Protein AF-A0A2V6V069-F1 (afdb_monomer)

Nearest PDB structures (foldseek):
  3q7o-assembly1_A  TM=7.371E-01  e=1.536E+00  Escherichia coli
  4xga-assembly1_A  TM=5.843E-01  e=1.717E+00  Escherichia coli K-12
  7ttc-assembly1_B  TM=5.345E-01  e=2.267E+00  Escherichia coli
  8qp5-assembly1_B  TM=4.069E-01  e=1.624E+00  Escherichia coli
  1g72-assembly1_C  TM=2.586E-01  e=1.230E+00  Methylophilus methylotrophus W3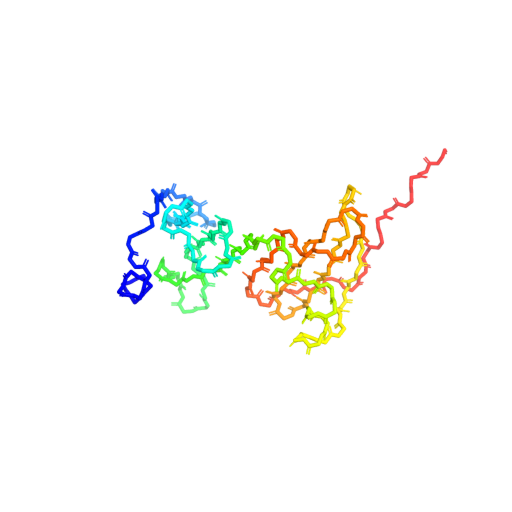A1

pLDDT: mean 89.04, std 13.3, range [38.16, 98.0]

Structure (mmCIF, N/CA/C/O backbone):
data_AF-A0A2V6V069-F1
#
_entry.id   AF-A0A2V6V069-F1
#
loop_
_atom_site.group_PDB
_atom_site.id
_atom_site.type_symbol
_atom_site.label_atom_id
_atom_site.label_alt_id
_atom_site.label_comp_id
_atom_site.label_asym_id
_atom_site.label_entity_id
_atom_site.label_seq_id
_atom_site.pdbx_PDB_ins_code
_atom_site.Cartn_x
_atom_site.Cartn_y
_atom_site.Cartn_z
_atom_site.occupancy
_atom_site.B_iso_or_equiv
_atom_site.auth_seq_id
_atom_site.auth_comp_id
_atom_site.auth_asym_id
_atom_site.auth_atom_id
_atom_site.pdbx_PDB_model_num
ATOM 1 N N . MET A 1 1 ? -9.486 -7.319 11.899 1.00 82.75 1 MET A N 1
ATOM 2 C CA . MET A 1 1 ? -8.163 -7.349 12.585 1.00 82.75 1 MET A CA 1
ATOM 3 C C . MET A 1 1 ? -7.640 -8.746 12.954 1.00 82.75 1 MET A C 1
ATOM 5 O O . MET A 1 1 ? -6.490 -9.034 12.637 1.00 82.75 1 MET A O 1
ATOM 9 N N . ALA A 1 2 ? -8.411 -9.604 13.640 1.00 87.56 2 ALA A N 1
ATOM 10 C CA . ALA A 1 2 ? -7.916 -10.897 14.148 1.00 87.56 2 ALA A CA 1
ATOM 11 C C . ALA A 1 2 ? -7.396 -11.849 13.052 1.00 87.56 2 ALA A C 1
ATOM 13 O O . ALA A 1 2 ? -6.355 -12.471 13.230 1.00 87.56 2 ALA A O 1
ATOM 14 N N . GLU A 1 3 ? -8.066 -11.896 11.899 1.00 88.50 3 GLU A N 1
ATOM 15 C CA . GLU A 1 3 ? -7.662 -12.719 10.751 1.00 88.50 3 GLU A CA 1
ATOM 16 C C . GLU A 1 3 ? -6.261 -12.364 10.225 1.00 88.50 3 GLU A C 1
ATOM 18 O O . GLU A 1 3 ? -5.437 -13.243 9.986 1.00 88.50 3 GLU A O 1
ATOM 23 N N . ILE A 1 4 ? -5.952 -11.067 10.128 1.00 88.19 4 ILE A N 1
ATOM 24 C CA . ILE A 1 4 ? -4.635 -10.577 9.694 1.00 88.19 4 ILE A CA 1
ATOM 25 C C . ILE A 1 4 ? -3.560 -11.044 10.679 1.00 88.19 4 ILE A C 1
ATOM 27 O O . ILE A 1 4 ? -2.517 -11.534 10.258 1.00 88.19 4 ILE A O 1
ATOM 31 N N . ARG A 1 5 ? -3.828 -10.967 11.990 1.00 89.88 5 ARG A N 1
ATOM 32 C CA . ARG A 1 5 ? -2.892 -11.467 13.012 1.00 89.88 5 ARG A CA 1
ATOM 33 C C . ARG A 1 5 ? -2.733 -12.979 12.974 1.00 89.88 5 ARG A C 1
ATOM 35 O O . ARG A 1 5 ? -1.622 -13.460 13.151 1.00 89.88 5 ARG A O 1
ATOM 42 N N . ALA A 1 6 ? -3.811 -13.719 12.738 1.00 90.56 6 ALA A N 1
ATOM 43 C CA . ALA A 1 6 ? -3.750 -15.171 12.613 1.00 90.56 6 ALA A CA 1
ATOM 44 C C . ALA A 1 6 ? -2.889 -15.598 11.414 1.00 90.56 6 ALA A C 1
ATOM 46 O O . ALA A 1 6 ? -2.162 -16.582 11.500 1.00 90.56 6 ALA A O 1
ATOM 47 N N . ARG A 1 7 ? -2.940 -14.838 10.312 1.00 89.75 7 ARG A N 1
ATOM 48 C CA . ARG A 1 7 ? -2.207 -15.150 9.081 1.00 89.75 7 ARG A CA 1
ATOM 49 C C . ARG A 1 7 ? -0.766 -14.640 9.061 1.00 89.75 7 ARG A C 1
ATOM 51 O O . ARG A 1 7 ? 0.106 -15.327 8.540 1.00 89.75 7 ARG A O 1
ATOM 58 N N . PHE A 1 8 ? -0.521 -13.440 9.578 1.00 88.88 8 PHE A N 1
ATOM 59 C CA . PHE A 1 8 ? 0.757 -12.731 9.427 1.00 88.88 8 PHE A CA 1
ATOM 60 C C . PHE A 1 8 ? 1.468 -12.456 10.755 1.00 88.88 8 PHE A C 1
ATOM 62 O O . PHE A 1 8 ? 2.538 -11.855 10.774 1.00 88.88 8 PHE A O 1
ATOM 69 N N . GLY A 1 9 ? 0.888 -12.884 11.876 1.00 92.31 9 GLY A N 1
ATOM 70 C CA . GLY A 1 9 ? 1.412 -12.603 13.204 1.00 92.31 9 GLY A CA 1
ATOM 71 C C . GLY A 1 9 ? 1.185 -11.158 13.655 1.00 92.31 9 GLY A C 1
ATOM 72 O O . GLY A 1 9 ? 0.411 -10.384 13.074 1.00 92.31 9 GLY A O 1
ATOM 73 N N . ALA A 1 10 ? 1.846 -10.800 14.755 1.00 94.00 10 ALA A N 1
ATOM 74 C CA . ALA A 1 10 ? 1.779 -9.456 15.312 1.00 94.00 10 ALA A CA 1
ATOM 75 C C . ALA A 1 10 ? 2.575 -8.455 14.449 1.00 94.00 10 ALA A C 1
ATOM 77 O O . ALA A 1 10 ? 3.682 -8.783 14.010 1.00 94.00 10 ALA A O 1
ATOM 78 N N . PRO A 1 11 ? 2.050 -7.232 14.241 1.00 96.00 11 PRO A N 1
ATOM 79 C CA . PRO A 1 11 ? 2.795 -6.189 13.551 1.00 96.00 11 PRO A CA 1
ATOM 80 C C . PRO A 1 11 ? 4.026 -5.778 14.362 1.00 96.00 11 PRO A C 1
ATOM 82 O O . PRO A 1 11 ? 4.034 -5.878 15.591 1.00 96.00 11 PRO A O 1
ATOM 85 N N . THR A 1 12 ? 5.043 -5.266 13.677 1.00 97.19 12 THR A N 1
ATOM 86 C CA . THR A 1 12 ? 6.229 -4.664 14.296 1.00 97.19 12 THR A CA 1
ATOM 87 C C . THR A 1 12 ? 5.850 -3.426 15.108 1.00 97.19 12 THR A C 1
ATOM 89 O O . THR A 1 12 ? 6.369 -3.213 16.202 1.00 97.19 12 THR A O 1
ATOM 92 N N . LYS A 1 13 ? 4.901 -2.627 14.603 1.00 96.81 13 LYS A N 1
ATOM 93 C CA . LYS A 1 13 ? 4.376 -1.440 15.286 1.00 96.81 13 LYS A CA 1
ATOM 94 C C . LYS A 1 13 ? 2.861 -1.358 15.148 1.00 96.81 13 LYS A C 1
ATOM 96 O O . LYS A 1 13 ? 2.316 -1.642 14.086 1.00 96.81 13 LYS A O 1
ATOM 101 N N . ALA A 1 14 ? 2.190 -0.931 16.214 1.00 96.69 14 ALA A N 1
ATOM 102 C CA . ALA A 1 14 ? 0.779 -0.568 16.199 1.00 96.69 14 ALA A CA 1
ATOM 103 C C . ALA A 1 14 ? 0.615 0.832 16.804 1.00 96.69 14 ALA A C 1
ATOM 105 O O . ALA A 1 14 ? 0.929 1.035 17.976 1.00 96.69 14 ALA A O 1
ATOM 106 N N . THR A 1 15 ? 0.147 1.790 16.007 1.00 96.75 15 THR A N 1
ATOM 107 C CA . THR A 1 15 ? 0.023 3.199 16.403 1.00 96.75 15 THR A CA 1
ATOM 108 C C . THR A 1 15 ? -1.453 3.592 16.438 1.00 96.75 15 THR A C 1
ATOM 110 O O . THR A 1 15 ? -2.119 3.473 15.409 1.00 96.75 15 THR A O 1
ATOM 113 N N . PRO A 1 16 ? -1.999 4.065 17.571 1.00 94.75 16 PRO A N 1
ATOM 114 C CA . PRO A 1 16 ? -3.317 4.689 17.589 1.00 94.75 16 PRO A CA 1
ATOM 115 C C . PRO A 1 16 ? -3.295 5.973 16.757 1.00 94.75 16 PRO A C 1
ATOM 117 O O . PRO A 1 16 ? -2.399 6.799 16.924 1.00 94.75 16 PRO A O 1
ATOM 120 N N . VAL A 1 17 ? -4.273 6.154 15.875 1.00 92.31 17 VAL A N 1
ATOM 121 C CA . VAL A 1 17 ? -4.403 7.361 15.046 1.00 92.31 17 VAL A CA 1
ATOM 122 C C . VAL A 1 17 ? -5.863 7.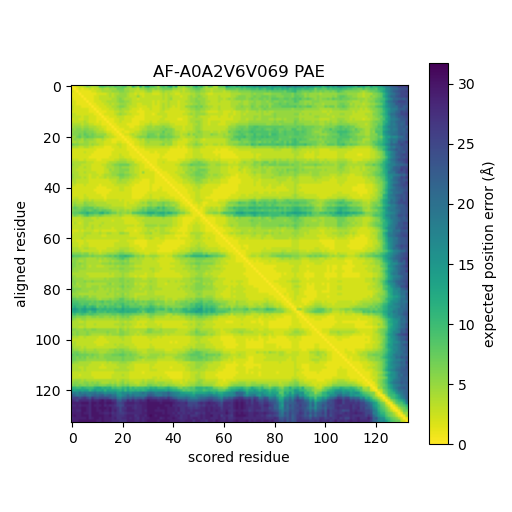796 14.986 1.00 92.31 17 VAL A C 1
ATOM 124 O O . VAL A 1 17 ? -6.760 7.011 15.292 1.00 92.31 17 VAL A O 1
ATOM 127 N N . LYS A 1 18 ? -6.114 9.052 14.605 1.00 90.06 18 LYS A N 1
ATOM 128 C CA . LYS A 1 18 ? -7.469 9.589 14.453 1.00 90.06 18 LYS A CA 1
ATOM 129 C C . LYS A 1 18 ? -7.750 9.896 12.993 1.00 90.06 18 LYS A C 1
ATOM 131 O O . LYS A 1 18 ? -7.021 10.660 12.367 1.00 90.06 18 LYS A O 1
ATOM 136 N N . VAL A 1 19 ? -8.815 9.312 12.465 1.00 83.19 19 VAL A N 1
ATOM 137 C CA . VAL A 1 19 ? -9.210 9.410 11.060 1.00 83.19 19 VAL A CA 1
ATOM 138 C C . VAL A 1 19 ? -10.667 9.830 11.002 1.00 83.19 19 VAL A C 1
ATOM 140 O O . VAL A 1 19 ? -11.513 9.176 11.600 1.00 83.19 19 VAL A O 1
ATOM 143 N N . GLU A 1 20 ? -10.972 10.925 10.301 1.00 82.38 20 GLU A N 1
ATOM 144 C CA . GLU A 1 20 ? -12.351 11.435 10.163 1.00 82.38 20 GLU A CA 1
ATOM 145 C C . GLU A 1 20 ? -13.070 11.632 11.516 1.00 82.38 20 GLU A C 1
ATOM 147 O O . GLU A 1 20 ? -14.287 11.494 11.624 1.00 82.38 20 GLU A O 1
ATOM 152 N N . GLY A 1 21 ? -12.305 11.934 12.571 1.00 87.25 21 GLY A N 1
ATOM 153 C CA . GLY A 1 21 ? -12.813 12.082 13.937 1.00 87.25 21 GLY A CA 1
ATOM 154 C C . GLY A 1 21 ? -12.971 10.774 14.722 1.00 87.25 21 GLY A C 1
ATOM 155 O O . GLY A 1 21 ? -13.257 10.841 15.915 1.00 87.25 21 GLY A O 1
ATOM 156 N N . PHE A 1 22 ? -12.726 9.614 14.112 1.00 87.88 22 PHE A N 1
ATOM 157 C CA . PHE A 1 22 ? -12.784 8.304 14.758 1.00 87.88 22 PHE A CA 1
ATOM 158 C C . PHE A 1 22 ? -11.406 7.820 15.201 1.00 87.88 22 PHE A C 1
ATOM 160 O O . PHE A 1 22 ? -10.416 7.978 14.484 1.00 87.88 22 PHE A O 1
ATOM 167 N N . ASP A 1 23 ? -11.354 7.187 16.371 1.00 90.25 23 ASP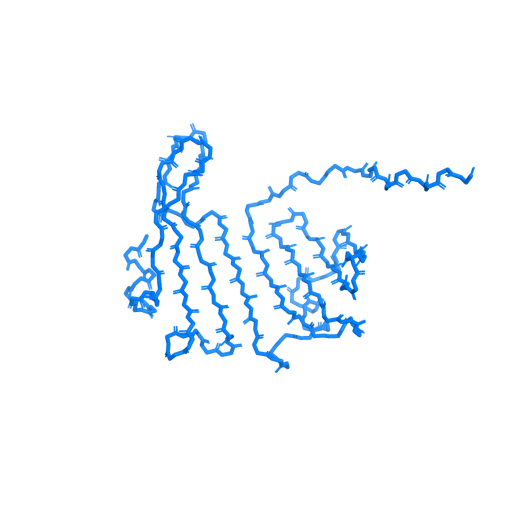 A N 1
ATOM 168 C CA . ASP A 1 23 ? -10.152 6.504 16.833 1.00 90.25 23 ASP A CA 1
ATOM 169 C C . ASP A 1 23 ? -9.956 5.203 16.042 1.00 90.25 23 ASP A C 1
ATOM 171 O O . ASP A 1 23 ? -10.875 4.392 15.861 1.00 90.25 23 ASP A O 1
ATOM 175 N N . THR A 1 24 ? -8.739 5.017 15.545 1.00 91.94 24 THR A N 1
ATOM 176 C CA . THR A 1 24 ? -8.327 3.848 14.775 1.00 91.94 24 THR A CA 1
ATOM 177 C C . THR A 1 24 ? -6.890 3.456 15.104 1.00 91.94 24 THR A C 1
ATOM 179 O O . THR A 1 24 ? -6.264 3.977 16.029 1.00 91.94 24 THR A O 1
ATOM 182 N N . THR A 1 25 ? -6.363 2.466 14.398 1.00 94.31 25 THR A N 1
ATOM 183 C CA . THR A 1 25 ? -4.994 1.992 14.553 1.00 94.31 25 THR A CA 1
ATOM 184 C C . THR A 1 25 ? -4.351 1.833 13.182 1.00 94.31 25 THR 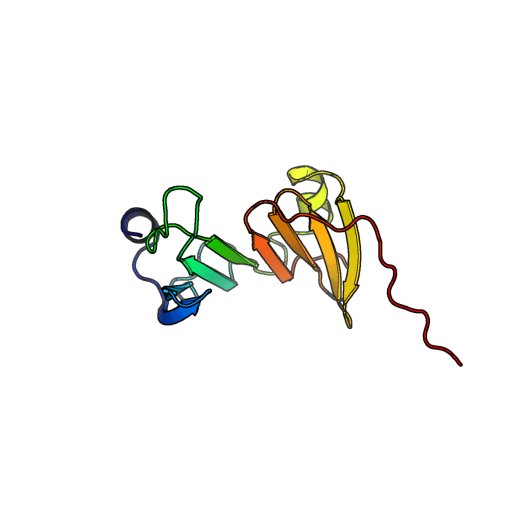A C 1
ATOM 186 O O . THR A 1 25 ? -4.999 1.422 12.225 1.00 94.31 25 THR A O 1
ATOM 189 N N . GLU A 1 26 ? -3.068 2.147 13.100 1.00 96.56 26 GLU A N 1
ATOM 190 C CA . GLU A 1 26 ? -2.188 1.814 11.987 1.00 96.56 26 GLU A CA 1
ATOM 191 C C . GLU A 1 26 ? -1.262 0.677 12.422 1.00 96.56 26 GLU A C 1
ATOM 193 O O . GLU A 1 26 ? -0.683 0.729 13.511 1.00 96.56 26 GLU A O 1
ATOM 198 N N . TRP A 1 27 ? -1.119 -0.354 11.594 1.00 97.56 27 TRP A N 1
ATOM 199 C CA . TRP A 1 27 ? -0.160 -1.436 11.802 1.00 97.56 27 TRP A CA 1
ATOM 200 C C . TRP A 1 27 ? 0.954 -1.377 10.769 1.00 97.56 27 TRP A C 1
ATOM 202 O O . TRP A 1 27 ? 0.697 -1.196 9.584 1.00 97.56 27 TRP A O 1
ATOM 212 N N . VAL A 1 28 ? 2.183 -1.615 11.216 1.00 98.00 28 VAL A N 1
ATOM 213 C CA . VAL A 1 28 ? 3.361 -1.711 10.354 1.00 98.00 28 VAL A CA 1
ATOM 214 C C . VAL A 1 28 ? 4.009 -3.078 10.527 1.00 98.00 28 VAL A C 1
ATOM 216 O O . VAL A 1 28 ? 4.262 -3.510 11.651 1.00 98.00 28 VAL A O 1
ATOM 219 N N . TYR A 1 29 ? 4.295 -3.732 9.407 1.00 97.69 29 TYR A N 1
ATOM 220 C CA . TYR A 1 29 ? 5.074 -4.960 9.301 1.00 97.69 29 TYR A CA 1
ATOM 221 C C . TYR A 1 29 ? 6.370 -4.645 8.560 1.00 97.69 29 TYR A C 1
ATOM 223 O O . TYR A 1 29 ? 6.344 -4.311 7.377 1.00 97.69 29 TYR A O 1
ATOM 231 N N . GLU A 1 30 ? 7.498 -4.743 9.250 1.00 96.81 30 GLU A N 1
ATOM 232 C CA . GLU A 1 30 ? 8.820 -4.434 8.704 1.00 96.81 30 GLU A CA 1
ATOM 233 C C . GLU A 1 30 ? 9.911 -5.280 9.376 1.00 96.81 30 GLU A C 1
ATOM 235 O O . GLU A 1 30 ? 9.667 -5.974 10.371 1.00 96.81 30 GLU A O 1
ATOM 240 N N . GLY A 1 31 ? 11.124 -5.242 8.823 1.00 93.81 31 GLY A N 1
ATOM 241 C CA . GLY A 1 31 ? 12.255 -6.011 9.341 1.00 93.81 31 GLY A CA 1
ATOM 242 C C . GLY A 1 31 ? 11.988 -7.518 9.302 1.00 93.81 31 GLY A C 1
ATOM 243 O O . GLY A 1 31 ? 11.576 -8.055 8.276 1.00 93.81 31 GLY A O 1
ATOM 244 N N . ALA A 1 32 ? 12.207 -8.208 10.424 1.00 92.00 32 ALA A N 1
ATOM 245 C CA . ALA A 1 32 ? 11.998 -9.656 10.527 1.00 92.00 32 ALA A CA 1
ATOM 246 C C . ALA A 1 32 ? 10.525 -10.083 10.373 1.00 92.00 32 ALA A C 1
ATOM 248 O O . ALA A 1 32 ? 10.255 -11.242 10.070 1.00 92.00 32 ALA A O 1
ATOM 249 N N . GLN A 1 33 ? 9.583 -9.157 10.567 1.00 92.38 33 GLN A N 1
ATOM 250 C CA . GLN A 1 33 ? 8.141 -9.391 10.431 1.00 92.38 33 GLN A CA 1
ATOM 251 C C . GLN A 1 33 ? 7.584 -8.843 9.109 1.00 92.38 33 GLN A C 1
ATOM 253 O O . GLN A 1 33 ? 6.373 -8.875 8.898 1.00 92.38 33 GLN A O 1
ATOM 258 N N . ALA A 1 34 ? 8.442 -8.333 8.216 1.00 92.50 34 ALA A N 1
ATOM 259 C CA . ALA A 1 34 ? 8.023 -7.933 6.880 1.00 92.50 34 ALA A CA 1
ATOM 260 C C . ALA A 1 34 ? 7.476 -9.141 6.105 1.00 92.50 34 ALA A C 1
ATOM 262 O O . ALA A 1 34 ? 8.023 -10.246 6.169 1.00 92.50 34 ALA A O 1
ATOM 263 N N . LEU A 1 35 ? 6.417 -8.920 5.323 1.00 92.62 35 LEU A N 1
ATOM 264 C CA . LEU A 1 35 ? 5.910 -9.942 4.408 1.00 92.62 35 LEU A CA 1
ATOM 265 C C . LEU A 1 35 ? 6.976 -10.302 3.365 1.00 92.62 35 LEU A C 1
ATOM 267 O O . LEU A 1 35 ? 7.791 -9.466 2.967 1.00 92.62 35 LEU A O 1
ATOM 271 N N . VAL A 1 36 ? 6.961 -11.550 2.890 1.00 92.06 36 VAL A N 1
ATOM 272 C CA . VAL A 1 36 ? 7.902 -12.016 1.860 1.00 92.06 36 VAL A CA 1
ATOM 273 C C . VAL A 1 36 ? 7.817 -11.109 0.628 1.00 92.06 36 VAL A C 1
ATOM 275 O O . VAL A 1 36 ? 6.734 -10.819 0.129 1.00 92.06 36 VAL A O 1
ATOM 278 N N . GLY A 1 37 ? 8.975 -10.643 0.155 1.00 94.00 37 GLY A N 1
ATOM 279 C CA . GLY A 1 37 ? 9.072 -9.697 -0.962 1.00 94.00 37 GLY A CA 1
ATOM 280 C C . GLY A 1 37 ? 8.848 -8.228 -0.584 1.00 94.00 37 GLY A C 1
ATOM 281 O O . GLY A 1 37 ? 9.073 -7.360 -1.419 1.00 94.00 37 GLY A O 1
ATOM 282 N N . MET A 1 38 ? 8.493 -7.915 0.662 1.00 97.19 38 MET A N 1
ATOM 283 C CA . MET A 1 38 ? 8.295 -6.539 1.124 1.00 97.19 38 MET A CA 1
ATOM 284 C C . MET A 1 38 ? 9.466 -6.064 1.982 1.00 97.19 38 MET A C 1
ATOM 286 O O . MET A 1 38 ? 10.103 -6.839 2.697 1.00 97.19 38 MET A O 1
ATOM 290 N N . VAL A 1 39 ? 9.760 -4.773 1.886 1.00 96.94 39 VAL A N 1
ATOM 291 C CA . VAL A 1 39 ? 10.545 -4.031 2.877 1.00 96.94 39 VAL A CA 1
ATOM 292 C C . VAL A 1 39 ? 9.631 -3.656 4.039 1.00 96.94 39 VAL A C 1
ATOM 294 O O . VAL A 1 39 ? 9.977 -3.889 5.197 1.00 96.94 39 VAL A O 1
ATOM 297 N N . ARG A 1 40 ? 8.445 -3.132 3.715 1.00 97.81 40 ARG A N 1
ATOM 298 C CA . ARG A 1 40 ? 7.455 -2.679 4.684 1.00 97.81 40 ARG A CA 1
ATOM 299 C C . ARG A 1 40 ? 6.040 -2.862 4.149 1.00 97.81 40 ARG A C 1
ATOM 301 O O . ARG A 1 40 ? 5.783 -2.728 2.955 1.00 97.81 40 ARG A O 1
ATOM 308 N N . VAL A 1 41 ? 5.119 -3.170 5.053 1.00 97.81 41 VAL A N 1
ATOM 309 C CA . VAL A 1 41 ? 3.680 -3.117 4.802 1.00 97.81 41 VAL A CA 1
ATOM 310 C C . VAL A 1 41 ? 3.026 -2.293 5.889 1.00 97.81 41 VAL A C 1
ATOM 312 O O . VAL A 1 41 ? 3.204 -2.574 7.072 1.00 97.81 41 VAL A O 1
ATOM 315 N N . THR A 1 42 ? 2.253 -1.296 5.481 1.00 97.81 42 THR A N 1
ATOM 316 C CA . THR A 1 42 ? 1.484 -0.445 6.389 1.00 97.81 42 THR A CA 1
ATOM 317 C C . THR A 1 42 ? 0.001 -0.698 6.153 1.00 97.81 42 THR A C 1
ATOM 319 O O . THR A 1 42 ? -0.458 -0.620 5.018 1.00 97.81 42 THR A O 1
ATOM 322 N N . LEU A 1 43 ? -0.742 -1.031 7.207 1.00 96.50 43 LEU A N 1
ATOM 323 C CA . LEU A 1 43 ? -2.187 -1.241 7.186 1.00 96.50 43 LEU A CA 1
ATOM 324 C C . LEU A 1 43 ? -2.851 -0.155 8.023 1.00 96.50 43 LEU A C 1
ATOM 326 O O . LEU A 1 43 ? -2.615 -0.064 9.227 1.00 96.50 43 LEU A O 1
ATOM 330 N N . GLU A 1 44 ? -3.727 0.622 7.411 1.00 95.06 44 GLU A N 1
ATOM 331 C CA . GLU A 1 44 ? -4.564 1.577 8.117 1.00 95.06 44 GLU A CA 1
ATOM 332 C C . GLU A 1 44 ? -5.968 1.010 8.254 1.00 95.06 44 GLU A C 1
ATOM 334 O O . GLU A 1 44 ? -6.592 0.588 7.275 1.00 95.06 44 GLU A O 1
ATOM 339 N N . PHE A 1 45 ? -6.481 1.012 9.477 1.00 93.94 45 PHE A N 1
ATOM 340 C CA . PHE A 1 45 ? -7.820 0.528 9.763 1.00 93.94 45 PHE A CA 1
ATOM 341 C C . PHE A 1 45 ? -8.827 1.674 9.873 1.00 93.94 45 PHE A C 1
ATOM 343 O O . PHE A 1 45 ? -8.458 2.843 10.003 1.00 93.94 45 PHE A O 1
ATOM 350 N N . GLY A 1 46 ? -10.111 1.332 9.874 1.00 91.88 46 GLY A N 1
ATOM 351 C CA . GLY A 1 46 ? -11.196 2.281 10.091 1.00 91.88 46 GLY A CA 1
ATOM 352 C C . GLY A 1 46 ? -11.818 2.745 8.786 1.00 91.88 46 GLY A C 1
ATOM 353 O O . GLY A 1 46 ? -11.331 3.680 8.156 1.00 91.88 46 GLY A O 1
ATOM 354 N N . LEU A 1 47 ? -12.925 2.109 8.405 1.00 88.88 47 LEU A N 1
ATOM 355 C CA . LEU A 1 47 ? -13.696 2.465 7.219 1.00 88.88 47 LEU A CA 1
ATOM 356 C C . LEU A 1 47 ? -15.081 2.972 7.624 1.00 88.88 47 LEU A C 1
ATOM 358 O O . LEU A 1 47 ? -15.820 2.293 8.341 1.00 88.88 47 LEU A O 1
ATOM 362 N N . LYS A 1 48 ? -15.445 4.160 7.139 1.00 86.50 48 LYS A N 1
ATOM 363 C CA . LYS A 1 48 ? -16.792 4.712 7.276 1.00 86.50 48 LYS A CA 1
ATOM 364 C C . LYS A 1 48 ? -17.631 4.308 6.065 1.00 86.50 48 LYS A C 1
ATOM 366 O O . LYS A 1 48 ? -17.365 4.740 4.949 1.00 86.50 48 LYS A O 1
ATOM 371 N N . ALA A 1 49 ? -18.647 3.487 6.293 1.00 82.31 49 ALA A N 1
ATOM 372 C CA . ALA A 1 49 ? -19.626 3.089 5.288 1.00 82.31 49 ALA A CA 1
ATOM 373 C C . ALA A 1 49 ? -20.998 3.717 5.605 1.00 82.31 49 ALA A C 1
ATOM 375 O O . ALA A 1 49 ? -21.203 4.204 6.721 1.00 82.31 49 ALA A O 1
ATOM 376 N N . PRO A 1 50 ? -21.975 3.680 4.677 1.00 84.44 50 PRO A N 1
ATOM 377 C CA . PRO A 1 50 ? -23.344 4.119 4.964 1.00 84.44 50 PRO A CA 1
ATOM 378 C C . PRO A 1 50 ? -23.978 3.426 6.183 1.00 84.44 50 PRO A C 1
ATOM 380 O O . PRO A 1 50 ? -24.798 4.023 6.871 1.00 84.44 50 PRO A O 1
ATOM 383 N N . SER A 1 51 ? -23.566 2.190 6.488 1.00 86.75 51 SER A N 1
ATOM 384 C CA . SER A 1 51 ? -23.997 1.422 7.665 1.00 86.75 51 SER A CA 1
ATOM 385 C C . SER A 1 51 ? -23.345 1.859 8.984 1.00 86.75 51 SER A C 1
ATOM 387 O O . SER A 1 51 ? -23.677 1.313 10.033 1.00 86.75 51 SER A O 1
ATOM 389 N N . GLY A 1 52 ? -22.389 2.791 8.946 1.00 88.62 52 GLY A N 1
ATOM 390 C CA . GLY A 1 52 ? -21.626 3.255 10.101 1.00 88.62 52 GLY A CA 1
ATOM 391 C C . GLY A 1 52 ? -20.116 3.053 9.962 1.00 88.62 52 GLY A C 1
ATOM 392 O O . GLY A 1 52 ? -19.602 2.600 8.937 1.00 88.62 52 GLY A O 1
ATOM 393 N N . TYR A 1 53 ? -19.392 3.424 11.017 1.00 90.06 53 TYR A N 1
ATOM 394 C CA . TYR A 1 53 ? -17.941 3.283 11.097 1.00 90.06 53 TYR A CA 1
ATOM 395 C C . TYR A 1 53 ? -17.541 1.895 11.609 1.00 90.06 53 TYR A C 1
ATOM 397 O O . TYR A 1 53 ? -18.046 1.439 12.634 1.00 90.06 53 TYR A O 1
ATOM 405 N N . ASN A 1 54 ? -16.596 1.249 10.923 1.00 90.81 54 ASN A N 1
ATOM 406 C CA . ASN A 1 54 ? -16.008 -0.015 11.347 1.00 90.81 54 ASN A CA 1
ATOM 407 C C . ASN A 1 54 ? -14.491 0.125 11.511 1.00 90.81 54 ASN A C 1
ATOM 409 O O . ASN A 1 54 ? -13.749 0.203 10.529 1.00 90.81 54 ASN A O 1
ATOM 413 N N . LYS A 1 55 ? -14.036 0.105 12.768 1.00 90.88 55 LYS A N 1
ATOM 414 C CA . LYS A 1 55 ? -12.620 0.224 13.135 1.00 90.88 55 LYS A CA 1
ATOM 415 C C . LYS A 1 55 ? -11.768 -0.983 12.748 1.00 90.88 55 LYS A C 1
ATOM 417 O O . LYS A 1 55 ? -10.557 -0.855 12.726 1.00 90.88 55 LYS A O 1
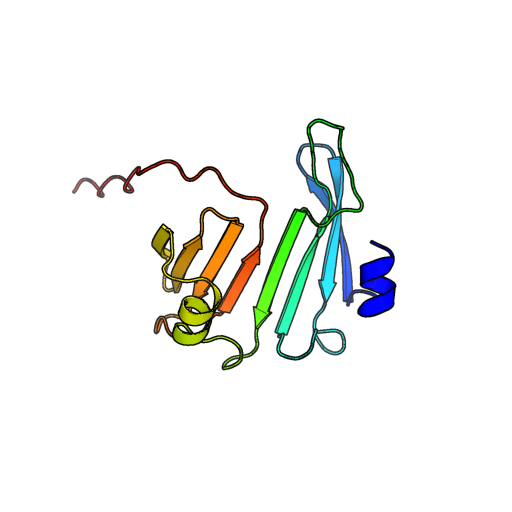ATOM 422 N N . ASP A 1 56 ? -12.360 -2.150 12.491 1.00 89.94 56 ASP A N 1
ATOM 423 C CA . ASP A 1 56 ? -11.620 -3.412 12.341 1.00 89.94 56 ASP A CA 1
ATOM 424 C C . ASP A 1 56 ? -11.334 -3.803 10.883 1.00 89.94 56 ASP A C 1
ATOM 426 O O . ASP A 1 56 ? -10.670 -4.822 10.632 1.00 89.94 56 ASP A O 1
ATOM 430 N N . VAL A 1 57 ? -11.821 -2.987 9.945 1.00 90.44 57 VAL A N 1
ATOM 431 C CA . VAL A 1 57 ? -11.660 -3.123 8.494 1.00 90.44 57 VAL A CA 1
ATOM 432 C C . VAL A 1 57 ? -10.474 -2.288 8.028 1.00 90.44 57 VAL A C 1
ATOM 434 O O . VAL A 1 57 ? -10.308 -1.149 8.462 1.00 90.44 57 VAL A O 1
ATOM 437 N N . VAL A 1 58 ? -9.653 -2.854 7.142 1.00 91.81 58 VAL A N 1
ATOM 438 C CA . VAL A 1 58 ? -8.556 -2.130 6.489 1.00 91.81 58 VAL A CA 1
ATOM 439 C C . VAL A 1 58 ? -9.159 -1.137 5.503 1.00 91.81 58 VAL A C 1
ATOM 441 O O . VAL A 1 58 ? -9.872 -1.535 4.584 1.00 91.81 58 VAL A O 1
ATOM 444 N N . ARG A 1 59 ? -8.882 0.151 5.707 1.00 91.50 59 ARG A N 1
ATOM 445 C CA . ARG A 1 59 ? -9.301 1.221 4.796 1.00 91.50 59 ARG A CA 1
ATOM 446 C C . ARG A 1 59 ? -8.289 1.391 3.669 1.00 91.50 59 ARG A C 1
ATOM 448 O O . ARG A 1 59 ? -8.672 1.500 2.515 1.00 91.50 59 ARG A O 1
ATOM 455 N N . THR A 1 60 ? -7.009 1.360 4.024 1.00 94.25 60 THR A N 1
ATOM 456 C CA . THR A 1 60 ? -5.884 1.602 3.130 1.00 94.25 60 THR A CA 1
ATOM 457 C C . THR A 1 60 ? -4.770 0.654 3.519 1.00 94.25 60 THR A C 1
ATOM 459 O O . THR A 1 60 ? -4.544 0.414 4.707 1.00 94.25 60 THR A O 1
ATOM 462 N N . PHE A 1 61 ? -4.042 0.134 2.541 1.00 95.62 61 PHE A N 1
ATOM 463 C CA . PHE A 1 61 ? -2.765 -0.504 2.820 1.00 95.62 61 PHE A CA 1
ATOM 464 C C . PHE A 1 61 ? -1.716 -0.127 1.788 1.00 95.62 61 PHE A C 1
ATOM 466 O O . PHE A 1 61 ? -2.012 0.011 0.605 1.00 95.62 61 PHE A O 1
ATOM 473 N N . THR A 1 62 ? -0.483 0.016 2.251 1.00 98.00 62 THR A N 1
ATOM 474 C CA . THR A 1 62 ? 0.665 0.370 1.424 1.00 98.00 62 THR A CA 1
ATOM 475 C C . THR A 1 62 ? 1.681 -0.754 1.470 1.00 98.00 62 THR A C 1
ATOM 477 O O . THR A 1 62 ? 2.086 -1.189 2.550 1.00 98.00 62 THR A O 1
ATOM 480 N N . LEU A 1 63 ? 2.080 -1.220 0.290 1.00 97.75 63 LEU A N 1
ATOM 481 C CA . LEU A 1 63 ? 3.164 -2.171 0.098 1.00 97.75 63 LEU A CA 1
ATOM 482 C C . LEU A 1 63 ? 4.401 -1.414 -0.372 1.00 97.75 63 LEU A C 1
ATOM 484 O O . LEU A 1 63 ? 4.360 -0.752 -1.406 1.00 97.75 63 LEU A O 1
ATOM 488 N N . GLU A 1 64 ? 5.503 -1.563 0.349 1.00 98.00 64 GLU A N 1
ATOM 489 C CA . GLU A 1 64 ? 6.826 -1.100 -0.066 1.00 98.00 64 GLU A CA 1
ATOM 490 C C . GLU A 1 64 ? 7.647 -2.341 -0.439 1.00 98.00 64 GLU A C 1
ATOM 492 O O . GLU A 1 64 ? 8.220 -2.996 0.441 1.00 98.00 64 GLU A O 1
ATOM 497 N N . PRO A 1 65 ? 7.641 -2.757 -1.717 1.00 97.38 65 PRO A N 1
ATOM 498 C CA . PRO A 1 65 ? 8.302 -3.979 -2.148 1.00 97.38 65 PRO A CA 1
ATOM 499 C C . PRO A 1 65 ? 9.828 -3.842 -2.152 1.00 97.38 65 PRO A C 1
ATOM 501 O O . PRO A 1 65 ? 10.394 -2.765 -2.336 1.00 97.38 65 PRO A O 1
ATOM 504 N N . LYS A 1 66 ? 10.530 -4.970 -2.014 1.00 95.62 66 LYS A N 1
ATOM 505 C CA . LYS A 1 66 ? 11.963 -5.031 -2.336 1.00 95.62 66 LYS A CA 1
ATOM 506 C C . LYS A 1 66 ? 12.154 -4.788 -3.836 1.00 95.62 66 LYS A C 1
ATOM 508 O O . LYS A 1 66 ? 11.312 -5.180 -4.649 1.00 95.62 66 LYS A O 1
ATOM 513 N N . ARG A 1 67 ? 13.290 -4.190 -4.220 1.00 91.62 67 ARG A N 1
ATOM 514 C CA . ARG A 1 67 ? 13.616 -3.961 -5.639 1.00 91.62 67 ARG A CA 1
ATOM 515 C C . ARG A 1 67 ? 13.529 -5.274 -6.424 1.00 91.62 67 ARG A C 1
ATOM 517 O O . ARG A 1 67 ? 14.038 -6.298 -5.975 1.00 91.62 67 ARG A O 1
ATOM 524 N N . GLY A 1 68 ? 12.891 -5.223 -7.592 1.00 86.50 68 GLY A N 1
ATOM 525 C CA . GLY A 1 68 ? 12.727 -6.370 -8.491 1.00 86.50 68 GLY A CA 1
ATOM 526 C C . GLY A 1 68 ? 11.490 -7.241 -8.241 1.00 86.50 68 GLY A C 1
ATOM 527 O O . GLY A 1 68 ? 11.215 -8.105 -9.065 1.00 86.50 68 GLY A O 1
ATOM 528 N N . ILE A 1 69 ? 10.723 -7.016 -7.166 1.00 93.88 69 ILE A N 1
ATOM 529 C CA . ILE A 1 69 ? 9.471 -7.757 -6.915 1.00 93.88 69 ILE A CA 1
ATOM 530 C C . ILE A 1 69 ? 8.343 -7.265 -7.823 1.00 93.88 69 ILE A C 1
ATOM 532 O O . ILE A 1 69 ? 7.653 -8.071 -8.440 1.00 93.88 69 ILE A O 1
ATOM 536 N N . TYR A 1 70 ? 8.196 -5.946 -7.946 1.00 94.88 70 TYR A N 1
ATOM 537 C CA . TYR A 1 70 ? 7.281 -5.323 -8.895 1.00 94.88 70 TYR A CA 1
ATOM 538 C C . TYR A 1 70 ? 8.052 -4.355 -9.783 1.00 94.88 70 TYR A C 1
ATOM 540 O O . TYR A 1 70 ? 8.693 -3.417 -9.303 1.00 94.88 70 TYR A O 1
ATOM 548 N N . ASN A 1 71 ? 7.976 -4.594 -11.087 1.00 95.56 71 ASN A N 1
ATOM 549 C CA . ASN A 1 71 ? 8.417 -3.655 -12.106 1.00 95.56 71 ASN A CA 1
ATOM 550 C C . ASN A 1 71 ? 7.203 -3.098 -12.861 1.00 95.56 71 ASN A C 1
ATOM 552 O O . ASN A 1 71 ? 6.085 -3.609 -12.736 1.00 95.56 71 ASN A O 1
ATOM 556 N N . ARG A 1 72 ? 7.423 -2.055 -13.658 1.00 96.44 72 ARG A N 1
ATOM 557 C CA . ARG A 1 72 ? 6.379 -1.382 -14.437 1.00 96.44 72 ARG A CA 1
ATOM 558 C C . ARG A 1 72 ? 5.581 -2.349 -15.304 1.00 96.44 72 ARG A C 1
ATOM 560 O O . ARG A 1 72 ? 4.355 -2.279 -15.325 1.00 96.44 72 ARG A O 1
ATOM 567 N N . LYS A 1 73 ? 6.264 -3.279 -15.976 1.00 96.00 73 LYS A N 1
ATOM 568 C CA . LYS A 1 73 ? 5.617 -4.292 -16.813 1.00 96.00 73 LYS A CA 1
ATOM 569 C C . LYS A 1 73 ? 4.664 -5.173 -16.005 1.00 96.00 73 LYS A C 1
ATOM 571 O O . LYS A 1 73 ? 3.530 -5.341 -16.422 1.00 96.00 73 LYS A O 1
ATOM 576 N N . LEU A 1 74 ? 5.084 -5.686 -14.850 1.00 96.19 74 LEU A N 1
ATOM 577 C CA . LEU A 1 74 ? 4.241 -6.520 -13.987 1.00 96.19 74 LEU A CA 1
ATOM 578 C C . LEU A 1 74 ? 3.028 -5.757 -13.455 1.00 96.19 74 LEU A C 1
ATOM 580 O O . LEU A 1 74 ? 1.945 -6.326 -13.356 1.00 96.19 74 LEU A O 1
ATOM 584 N N . VAL A 1 75 ? 3.192 -4.470 -13.137 1.00 96.25 75 VAL A N 1
ATOM 585 C CA . VAL A 1 75 ? 2.068 -3.620 -12.727 1.00 96.25 75 VAL A CA 1
ATOM 586 C C . VAL A 1 75 ? 1.057 -3.483 -13.871 1.00 96.25 75 VAL A C 1
ATOM 588 O O . VAL A 1 75 ? -0.132 -3.683 -13.647 1.00 96.25 75 VAL A O 1
ATOM 591 N N . LEU A 1 76 ? 1.519 -3.205 -15.093 1.00 97.19 76 LEU A N 1
ATOM 592 C CA . LEU A 1 76 ? 0.652 -3.088 -16.271 1.00 97.19 76 LEU A CA 1
ATOM 593 C C . LEU A 1 76 ? 0.006 -4.421 -16.667 1.00 97.19 76 LEU A C 1
ATOM 595 O O . LEU A 1 76 ? -1.170 -4.452 -17.007 1.00 97.19 76 LEU A O 1
ATOM 599 N N . ASP A 1 77 ? 0.749 -5.524 -16.608 1.00 96.75 77 ASP A N 1
ATOM 600 C CA . ASP A 1 77 ? 0.226 -6.855 -16.921 1.00 96.75 77 ASP A CA 1
ATOM 601 C C . ASP A 1 77 ? -0.821 -7.296 -15.876 1.00 96.75 77 ASP A C 1
ATOM 603 O O . ASP A 1 77 ? -1.785 -7.977 -16.216 1.00 96.75 77 ASP A O 1
ATOM 607 N N . GLY A 1 78 ? -0.647 -6.906 -14.606 1.00 94.50 78 GLY A N 1
ATOM 608 C CA . GLY A 1 78 ? -1.544 -7.278 -13.509 1.00 94.50 78 GLY A CA 1
ATOM 609 C C . GLY A 1 78 ? -2.802 -6.413 -13.387 1.00 94.50 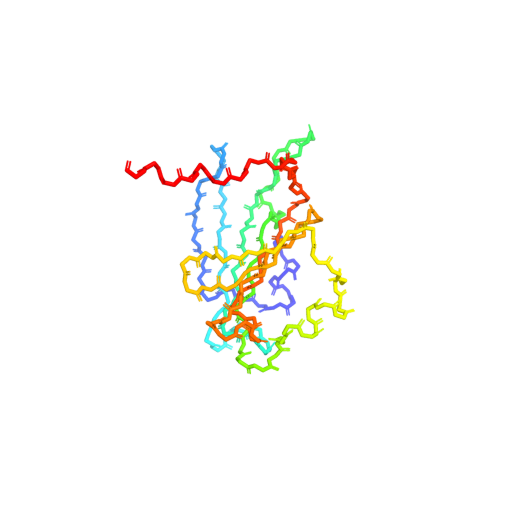78 GLY A C 1
ATOM 610 O O . GLY A 1 78 ? -3.874 -6.941 -13.102 1.00 94.50 78 GLY A O 1
ATOM 611 N N . TRP A 1 79 ? -2.685 -5.098 -13.596 1.00 95.25 79 TRP A N 1
ATOM 612 C CA . TRP A 1 79 ? -3.781 -4.135 -13.396 1.00 95.25 79 TRP A CA 1
ATOM 613 C C . TRP A 1 79 ? -4.266 -3.453 -14.680 1.00 95.25 79 TRP A C 1
ATOM 615 O O . TRP A 1 79 ? -5.262 -2.732 -14.645 1.00 95.25 79 TRP A O 1
ATOM 625 N N . GLY A 1 80 ? -3.612 -3.697 -15.815 1.00 96.44 80 GLY A N 1
ATOM 626 C CA . GLY A 1 80 ? -3.906 -3.025 -17.076 1.00 96.44 80 GLY A CA 1
ATOM 627 C C . GLY A 1 80 ? -3.300 -1.618 -17.163 1.00 96.44 80 GLY A C 1
ATOM 628 O O . GLY A 1 80 ? -2.468 -1.233 -16.338 1.00 96.44 80 GLY A O 1
ATOM 629 N N . PRO A 1 81 ? -3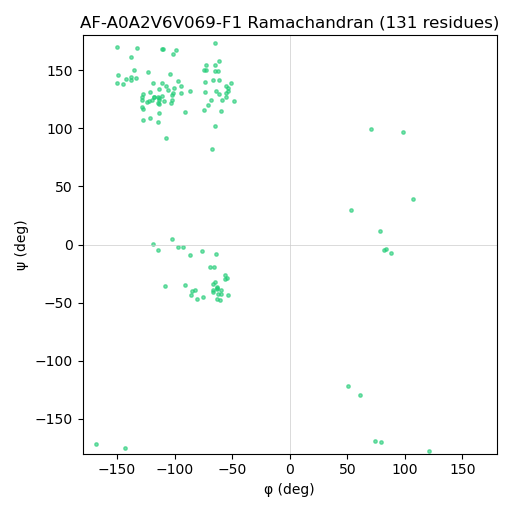.683 -0.830 -18.184 1.00 96.38 81 PRO A N 1
ATOM 630 C CA . PRO A 1 81 ? -3.254 0.559 -18.291 1.00 96.38 81 PRO A CA 1
ATOM 631 C C . PRO A 1 81 ? -3.854 1.408 -17.153 1.00 96.38 81 PRO A C 1
ATOM 633 O O . PRO A 1 81 ? -5.019 1.214 -16.800 1.00 96.38 81 PRO A O 1
ATOM 636 N N . PRO A 1 82 ? -3.100 2.370 -16.593 1.00 96.06 82 PRO A N 1
ATOM 637 C CA . PRO A 1 82 ? -3.614 3.243 -15.545 1.00 96.06 82 PRO A CA 1
ATOM 638 C C . PRO A 1 82 ? -4.605 4.271 -16.097 1.00 96.06 82 PRO A C 1
ATOM 640 O O . PRO A 1 82 ? -4.452 4.754 -17.219 1.00 96.06 82 PRO A O 1
ATOM 643 N N . ASP A 1 83 ? -5.563 4.690 -15.268 1.00 94.75 83 ASP A N 1
ATOM 644 C CA . ASP A 1 83 ? -6.469 5.799 -15.594 1.00 94.75 83 ASP A CA 1
ATOM 645 C C . ASP A 1 83 ? -5.716 7.133 -15.715 1.00 94.75 83 ASP A C 1
ATOM 647 O O . ASP A 1 83 ? -6.097 8.019 -16.482 1.00 94.75 83 ASP A O 1
ATOM 651 N N . ARG A 1 84 ? -4.644 7.303 -14.933 1.00 93.88 84 ARG A N 1
ATOM 652 C CA . ARG A 1 84 ? -3.758 8.467 -14.996 1.00 93.88 84 ARG A CA 1
ATOM 653 C C . ARG A 1 84 ? -2.320 8.059 -14.711 1.00 93.88 84 ARG A C 1
ATOM 655 O O . ARG A 1 84 ? -2.054 7.314 -13.774 1.00 93.88 84 ARG A O 1
ATOM 662 N N . ALA A 1 85 ? -1.390 8.615 -15.475 1.00 94.56 85 ALA A N 1
ATOM 663 C CA . ALA A 1 85 ? 0.037 8.541 -15.200 1.00 94.56 85 ALA A CA 1
ATOM 664 C C . ALA A 1 85 ? 0.618 9.954 -15.110 1.00 94.56 85 ALA A C 1
ATOM 666 O O . ALA A 1 85 ? 0.131 10.875 -15.768 1.00 94.56 85 ALA A O 1
ATOM 667 N N . GLY A 1 86 ? 1.648 10.135 -14.293 1.00 93.00 86 GLY A N 1
ATOM 668 C CA . GLY A 1 86 ? 2.304 11.428 -14.140 1.00 93.00 86 GLY A CA 1
ATOM 669 C C . GLY A 1 86 ? 3.620 11.329 -13.387 1.00 93.00 86 GLY A C 1
ATOM 670 O O . GLY A 1 86 ? 4.107 10.239 -13.100 1.00 93.00 86 GLY A O 1
ATOM 671 N N . LYS A 1 87 ? 4.190 12.490 -13.067 1.00 92.81 87 LYS A N 1
ATOM 672 C CA . LYS A 1 87 ? 5.370 12.617 -12.210 1.00 92.81 87 LYS A CA 1
ATOM 673 C C . LYS A 1 87 ? 5.022 13.437 -10.981 1.00 92.81 87 LYS A C 1
ATOM 675 O O . LYS A 1 87 ? 4.318 14.441 -11.088 1.00 92.81 87 LYS A O 1
ATOM 680 N N . GLN A 1 88 ? 5.517 13.011 -9.829 1.00 87.62 88 GLN A N 1
ATOM 681 C CA . GLN A 1 88 ? 5.475 13.780 -8.595 1.00 87.62 88 GLN A CA 1
ATOM 682 C C . GLN A 1 88 ? 6.883 13.833 -8.013 1.00 87.62 88 GLN A C 1
ATOM 684 O O . GLN A 1 88 ? 7.457 12.798 -7.676 1.00 87.62 88 GLN A O 1
ATOM 689 N N . ALA A 1 89 ? 7.426 15.049 -7.905 1.00 86.38 89 ALA A N 1
ATOM 690 C CA . ALA A 1 89 ? 8.855 15.260 -7.687 1.00 86.38 89 ALA A CA 1
ATOM 691 C C . ALA A 1 89 ? 9.672 14.445 -8.712 1.00 86.38 89 ALA A C 1
ATOM 693 O O . ALA A 1 89 ? 9.451 14.602 -9.913 1.00 86.38 89 ALA A O 1
ATOM 694 N N . ASP A 1 90 ? 10.544 13.552 -8.248 1.00 88.88 90 ASP A N 1
ATOM 695 C CA . ASP A 1 90 ? 11.421 12.745 -9.102 1.00 88.88 90 ASP A CA 1
ATOM 696 C C . ASP A 1 90 ? 10.834 11.378 -9.487 1.00 88.88 90 ASP A C 1
ATOM 698 O O . ASP A 1 90 ? 11.454 10.642 -10.250 1.00 88.88 90 ASP A O 1
ATOM 702 N N . ASN A 1 91 ? 9.643 11.029 -8.990 1.00 92.62 91 ASN A N 1
ATOM 703 C CA . ASN A 1 91 ? 9.062 9.700 -9.161 1.00 92.62 91 ASN A CA 1
ATOM 704 C C . ASN A 1 91 ? 7.903 9.718 -10.158 1.00 92.62 91 ASN A C 1
ATOM 706 O O . ASN A 1 91 ? 7.022 10.584 -10.106 1.00 92.62 91 ASN A O 1
ATOM 710 N N . GLU A 1 92 ? 7.862 8.724 -11.041 1.00 94.81 92 GLU A N 1
ATOM 711 C CA . GLU A 1 92 ? 6.667 8.454 -11.840 1.00 94.81 92 GLU A CA 1
ATOM 712 C C . GLU A 1 92 ? 5.585 7.796 -10.990 1.00 94.81 92 GLU A C 1
ATOM 714 O O . GLU A 1 92 ? 5.881 7.055 -10.055 1.00 94.81 92 GLU A O 1
ATOM 719 N N . PHE A 1 93 ? 4.320 8.037 -11.325 1.00 96.62 93 PHE A N 1
ATOM 720 C CA . PHE A 1 93 ? 3.207 7.355 -10.684 1.00 96.62 93 PHE A CA 1
ATOM 721 C C . PHE A 1 93 ? 2.157 6.882 -11.682 1.00 96.62 93 PHE A C 1
ATOM 723 O O . PHE A 1 93 ? 1.915 7.523 -12.708 1.00 96.62 93 PHE A O 1
ATOM 730 N N . PHE A 1 94 ? 1.491 5.789 -11.317 1.00 96.94 94 PHE A N 1
ATOM 731 C CA . PHE A 1 94 ? 0.259 5.297 -11.920 1.00 96.94 94 PHE A CA 1
ATOM 732 C C . PHE A 1 94 ? -0.878 5.386 -10.919 1.00 96.94 94 PHE A C 1
ATOM 734 O O . PHE A 1 94 ? -0.739 4.965 -9.774 1.00 96.94 94 PHE A O 1
ATOM 741 N N . LEU A 1 95 ? -2.014 5.896 -11.369 1.00 95.94 95 LEU A N 1
ATOM 742 C CA . LEU A 1 95 ? -3.231 6.003 -10.590 1.00 95.94 95 LEU A CA 1
ATOM 743 C C . LEU A 1 95 ? -4.352 5.253 -11.302 1.00 95.94 95 LEU A C 1
ATOM 745 O O . LEU A 1 95 ? -4.688 5.555 -12.447 1.00 95.94 95 LEU A O 1
ATOM 749 N N . TYR A 1 96 ? -4.937 4.312 -10.575 1.00 94.94 96 TYR A N 1
ATOM 750 C CA . TYR A 1 96 ? -6.090 3.524 -10.967 1.00 94.94 96 TYR A CA 1
ATOM 751 C C . TYR A 1 96 ? -7.290 3.969 -10.132 1.00 94.94 96 TYR A C 1
ATOM 753 O O . TYR A 1 96 ? -7.268 3.905 -8.899 1.00 94.94 96 TYR A O 1
ATOM 761 N N . ARG A 1 97 ? -8.369 4.383 -10.797 1.00 92.25 97 ARG A N 1
ATOM 762 C CA . ARG A 1 97 ? -9.639 4.830 -10.200 1.00 92.25 97 ARG A CA 1
ATOM 763 C C . ARG A 1 97 ? -10.245 3.774 -9.279 1.00 92.25 97 ARG A C 1
ATOM 765 O O . ARG A 1 97 ? -10.891 4.110 -8.290 1.00 92.25 97 ARG A O 1
ATOM 772 N N . ALA A 1 98 ? -9.983 2.503 -9.580 1.00 90.94 98 ALA A N 1
ATOM 773 C CA . ALA A 1 98 ? -10.384 1.358 -8.772 1.00 90.94 98 ALA A CA 1
ATOM 774 C C . ALA A 1 98 ? -9.738 1.316 -7.370 1.00 90.94 98 ALA A C 1
ATOM 776 O O . ALA A 1 98 ? -10.153 0.497 -6.556 1.00 90.94 98 ALA A O 1
ATOM 777 N N . GLY A 1 99 ? -8.775 2.200 -7.074 1.00 93.25 99 GLY A N 1
ATOM 778 C CA . GLY A 1 99 ? -8.178 2.336 -5.745 1.00 93.25 99 GLY A CA 1
ATOM 779 C C . GLY A 1 99 ? -6.756 1.793 -5.651 1.00 93.25 99 GLY A C 1
ATOM 780 O O . GLY A 1 99 ? -6.404 1.179 -4.652 1.00 93.25 99 GLY A O 1
ATOM 781 N N . LEU A 1 100 ? -5.931 1.993 -6.683 1.00 96.19 100 LEU A N 1
ATOM 782 C CA . LEU A 1 100 ? -4.499 1.687 -6.629 1.00 96.19 100 LEU A CA 1
ATOM 783 C C . LEU A 1 100 ? -3.686 2.909 -7.062 1.00 96.19 100 LEU A C 1
ATOM 785 O O . LEU A 1 100 ? -3.918 3.476 -8.125 1.00 96.19 100 LEU A O 1
ATOM 789 N N . LEU A 1 101 ? -2.707 3.289 -6.250 1.00 96.56 101 LEU A N 1
ATOM 790 C CA . LEU A 1 101 ? -1.684 4.276 -6.572 1.00 96.56 101 LEU A CA 1
ATOM 791 C C . LEU A 1 101 ? -0.318 3.600 -6.485 1.00 96.56 101 LEU A C 1
ATOM 793 O O . LEU A 1 101 ? 0.027 3.032 -5.453 1.00 96.56 101 LEU A O 1
ATOM 797 N N . VAL A 1 102 ? 0.458 3.660 -7.561 1.00 97.56 102 VAL A N 1
ATOM 798 C CA . VAL A 1 102 ? 1.806 3.091 -7.625 1.00 97.56 102 VAL A CA 1
ATOM 799 C C . VAL A 1 102 ? 2.796 4.209 -7.877 1.00 97.56 102 VAL A C 1
ATOM 801 O O . VAL A 1 102 ? 2.635 4.932 -8.853 1.00 97.56 102 VAL A O 1
ATOM 804 N N . TYR A 1 103 ? 3.823 4.320 -7.040 1.00 97.31 103 TYR A N 1
ATOM 805 C CA . TYR A 1 103 ? 4.995 5.148 -7.315 1.00 97.31 103 TYR A CA 1
ATOM 806 C C . TYR A 1 103 ? 6.137 4.272 -7.800 1.00 97.31 103 TYR A C 1
ATOM 808 O O . TYR A 1 103 ? 6.422 3.233 -7.201 1.00 97.31 103 TYR A O 1
ATOM 816 N N . PHE A 1 104 ? 6.804 4.720 -8.851 1.00 97.00 104 PHE A N 1
ATOM 817 C CA . PHE A 1 104 ? 8.005 4.110 -9.393 1.00 97.00 104 PHE A CA 1
ATOM 818 C C . PHE A 1 104 ? 9.246 4.883 -8.961 1.00 97.00 104 PHE A C 1
ATOM 820 O O . PHE A 1 104 ? 9.162 6.020 -8.494 1.00 97.00 104 PHE A O 1
ATOM 827 N N . ASP A 1 105 ? 10.402 4.252 -9.114 1.00 94.81 105 ASP A N 1
ATOM 828 C CA . ASP A 1 105 ? 11.679 4.930 -8.984 1.00 94.81 105 ASP A CA 1
ATOM 829 C C . ASP A 1 105 ? 11.875 5.983 -10.082 1.00 94.81 105 ASP A C 1
ATOM 831 O O . ASP A 1 105 ? 11.072 6.128 -11.006 1.00 94.81 105 ASP A O 1
ATOM 835 N N . LYS A 1 106 ? 12.958 6.750 -9.959 1.00 93.00 106 LYS A N 1
ATOM 836 C CA . LYS A 1 106 ? 13.313 7.836 -10.886 1.00 93.00 106 LYS A CA 1
ATOM 837 C C . LYS A 1 106 ? 13.428 7.399 -12.351 1.00 93.00 106 LYS A C 1
ATOM 839 O O . LYS A 1 106 ? 13.256 8.218 -13.250 1.00 93.00 106 LYS A O 1
ATOM 844 N N . ASP A 1 107 ? 13.736 6.122 -12.571 1.00 93.12 107 ASP A N 1
ATOM 845 C CA . ASP A 1 107 ? 13.885 5.527 -13.896 1.00 93.12 107 ASP A CA 1
ATOM 846 C C . ASP A 1 107 ? 12.525 5.035 -14.435 1.00 93.12 107 ASP A C 1
ATOM 848 O O . ASP A 1 107 ? 12.409 4.707 -15.610 1.00 93.12 107 ASP A O 1
ATOM 852 N N . GLY A 1 108 ? 11.479 5.036 -13.598 1.00 93.19 108 GLY A N 1
ATOM 853 C CA . GLY A 1 108 ? 10.113 4.663 -13.958 1.00 93.19 108 GLY A CA 1
ATOM 854 C C . GLY A 1 108 ? 9.880 3.154 -14.039 1.00 93.19 108 GLY A C 1
ATOM 855 O O . GLY A 1 108 ? 8.830 2.732 -14.531 1.00 93.19 108 GLY A O 1
ATOM 856 N N . GLU A 1 109 ? 10.826 2.344 -13.561 1.00 94.75 109 GLU A N 1
ATOM 857 C CA . GLU A 1 109 ? 10.890 0.907 -13.842 1.00 94.75 109 GLU A CA 1
ATOM 858 C C . GLU A 1 109 ? 10.530 0.043 -12.639 1.00 94.75 109 GLU A C 1
ATOM 860 O O . GLU A 1 109 ? 9.904 -1.007 -12.802 1.00 94.75 109 GLU A O 1
ATOM 865 N N . ILE A 1 110 ? 10.890 0.462 -11.425 1.00 96.62 110 ILE A N 1
ATOM 866 C CA . ILE A 1 110 ? 10.686 -0.331 -10.208 1.00 96.62 110 ILE A CA 1
ATOM 867 C C . ILE A 1 110 ? 9.633 0.328 -9.336 1.00 96.62 110 ILE A C 1
ATOM 869 O O . ILE A 1 110 ? 9.762 1.501 -9.004 1.00 96.62 110 ILE A O 1
ATOM 873 N N . ALA A 1 111 ? 8.613 -0.423 -8.918 1.00 96.88 111 ALA A N 1
ATOM 874 C CA . ALA A 1 111 ? 7.640 0.097 -7.966 1.00 96.88 111 ALA A CA 1
ATOM 875 C C . ALA A 1 111 ? 8.310 0.280 -6.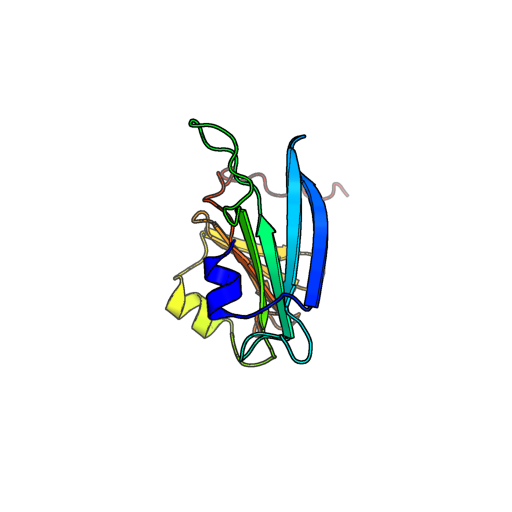595 1.00 96.88 111 ALA A C 1
ATOM 877 O O . ALA A 1 111 ? 8.876 -0.662 -6.042 1.00 96.88 111 ALA A O 1
ATOM 878 N N . LEU A 1 112 ? 8.244 1.493 -6.055 1.00 96.50 112 LEU A N 1
ATOM 879 C CA . LEU A 1 112 ? 8.715 1.840 -4.715 1.00 96.50 112 LEU A CA 1
ATOM 880 C C . LEU A 1 112 ? 7.607 1.699 -3.675 1.00 96.50 112 LEU A C 1
ATOM 882 O O . LEU A 1 112 ? 7.868 1.323 -2.537 1.00 96.50 112 LEU A O 1
ATOM 886 N N . SER A 1 113 ? 6.374 2.012 -4.067 1.00 97.06 113 SER A N 1
ATOM 887 C CA . SER A 1 113 ? 5.209 1.953 -3.193 1.00 97.06 113 SER A CA 1
ATOM 888 C C . SER A 1 113 ? 3.956 1.645 -4.000 1.00 97.06 113 SER A C 1
ATOM 890 O O . SER A 1 113 ? 3.776 2.174 -5.098 1.00 97.06 113 SER A O 1
ATOM 892 N N . MET A 1 114 ? 3.095 0.795 -3.449 1.00 97.81 114 MET A N 1
ATOM 893 C CA . MET A 1 114 ? 1.772 0.478 -3.977 1.00 97.81 114 MET A CA 1
ATOM 894 C C . MET A 1 114 ? 0.743 0.676 -2.867 1.00 97.81 114 MET A C 1
ATOM 896 O O . MET A 1 114 ? 0.677 -0.121 -1.930 1.00 97.81 114 MET A O 1
ATOM 900 N N . THR A 1 115 ? -0.054 1.733 -2.968 1.00 97.62 115 THR A N 1
ATOM 901 C CA . THR A 1 115 ? -1.102 2.063 -2.003 1.00 97.62 115 THR A CA 1
ATOM 902 C C . THR A 1 115 ? -2.463 1.682 -2.559 1.00 97.62 115 THR A C 1
ATOM 904 O O . THR A 1 115 ? -2.886 2.177 -3.603 1.00 97.62 115 THR A O 1
ATOM 907 N N . PHE A 1 116 ? -3.155 0.820 -1.828 1.00 96.06 116 PHE A N 1
ATOM 908 C CA . PHE A 1 116 ? -4.500 0.368 -2.127 1.00 96.06 116 PHE A CA 1
ATOM 909 C C . PHE A 1 116 ? -5.489 1.104 -1.236 1.00 96.06 116 PHE A C 1
ATOM 911 O O . PHE A 1 116 ? -5.318 1.151 -0.018 1.00 96.06 116 PHE A O 1
ATOM 918 N N . THR A 1 117 ? -6.524 1.658 -1.846 1.00 92.12 117 THR A N 1
ATOM 919 C CA . THR A 1 117 ? -7.591 2.425 -1.203 1.00 92.12 117 THR A CA 1
ATOM 920 C C . THR A 1 117 ? -8.944 1.934 -1.721 1.00 92.12 117 THR A C 1
ATOM 922 O O . THR A 1 117 ? -9.000 1.177 -2.693 1.00 92.12 117 THR A O 1
ATOM 925 N N . PRO A 1 118 ? -10.073 2.343 -1.119 1.00 87.44 118 PRO A N 1
ATOM 926 C CA . PRO A 1 118 ? -11.366 2.184 -1.766 1.00 87.44 118 PRO A CA 1
ATOM 927 C C . PRO A 1 118 ? -11.380 2.989 -3.077 1.00 87.44 118 PRO A C 1
ATOM 929 O O . PRO A 1 118 ? -10.621 3.960 -3.187 1.00 87.44 118 PRO A O 1
ATOM 932 N N . PRO A 1 119 ? -12.254 2.655 -4.044 1.00 86.31 119 PRO A N 1
ATOM 933 C CA . PRO A 1 119 ? -12.362 3.395 -5.296 1.00 86.31 119 PRO A CA 1
ATOM 934 C C . PRO A 1 119 ? -12.445 4.903 -5.056 1.00 86.31 119 PRO A C 1
ATOM 936 O O . PRO A 1 119 ? -13.305 5.382 -4.315 1.00 86.31 119 PRO A O 1
ATOM 939 N N . GLN A 1 120 ? -11.519 5.643 -5.661 1.00 73.31 120 GLN A N 1
ATOM 940 C CA . GLN A 1 120 ? -11.447 7.090 -5.503 1.00 73.31 120 GLN A CA 1
ATOM 941 C C . GLN A 1 120 ? -12.215 7.743 -6.653 1.00 73.31 120 GLN A C 1
ATOM 943 O O . GLN A 1 120 ? -11.960 7.409 -7.815 1.00 73.31 120 GLN A O 1
ATOM 948 N N . PRO A 1 121 ? -13.125 8.693 -6.386 1.00 72.38 121 PRO A N 1
ATOM 949 C CA . PRO A 1 121 ? -13.684 9.516 -7.445 1.00 72.38 121 PRO A CA 1
ATOM 950 C C . PRO A 1 121 ? -12.552 10.366 -8.035 1.00 72.38 121 PRO A C 1
ATOM 952 O O . PRO A 1 121 ? -12.106 11.342 -7.435 1.00 72.38 121 PRO A O 1
ATOM 955 N N . LEU A 1 122 ? -12.039 9.971 -9.201 1.00 64.81 122 LEU A N 1
ATOM 956 C CA . LEU A 1 122 ? -11.074 10.789 -9.925 1.00 64.81 122 LEU A CA 1
ATOM 957 C C . LEU A 1 122 ? -11.831 11.953 -10.554 1.00 64.81 122 LEU A C 1
ATOM 959 O O . LEU A 1 122 ? -12.646 11.733 -11.444 1.00 64.81 122 LEU A O 1
ATOM 963 N N . SER A 1 123 ? -11.541 13.183 -10.130 1.00 61.22 123 SER A N 1
ATOM 964 C CA . SER A 1 123 ? -11.982 14.357 -10.881 1.00 61.22 123 SER A CA 1
ATOM 965 C C . SER A 1 123 ? -11.388 14.277 -12.289 1.00 61.22 123 SER A C 1
ATOM 967 O O . SER A 1 123 ? -10.161 14.146 -12.443 1.00 61.22 123 SER A O 1
ATOM 969 N N . ASP A 1 124 ? -12.248 14.331 -13.304 1.00 54.28 124 ASP A N 1
ATOM 970 C CA . ASP A 1 124 ? -11.872 14.354 -14.715 1.00 54.28 124 ASP A CA 1
ATOM 971 C C . ASP A 1 124 ? -11.158 15.684 -15.026 1.00 54.28 124 ASP A C 1
ATOM 973 O O . ASP A 1 124 ? -11.756 16.655 -15.464 1.00 54.28 124 ASP A O 1
ATOM 977 N N . GLY A 1 125 ? -9.860 15.745 -14.724 1.00 49.66 125 GLY A N 1
ATOM 978 C CA . GLY A 1 125 ? -8.946 16.788 -15.181 1.00 49.66 125 GLY A CA 1
ATOM 979 C C . GLY A 1 125 ? -9.144 18.177 -14.567 1.00 49.66 125 GLY A C 1
ATOM 980 O O . GLY A 1 125 ? -9.863 19.023 -15.084 1.00 49.66 125 GLY A O 1
ATOM 981 N N . THR A 1 126 ? -8.324 18.502 -13.574 1.00 38.16 126 THR A N 1
ATOM 982 C CA . THR A 1 126 ? -7.700 19.829 -13.566 1.00 38.16 126 THR A CA 1
ATOM 983 C C . THR A 1 126 ? -6.214 19.580 -13.747 1.00 38.16 126 THR A C 1
ATOM 985 O O . THR A 1 126 ? -5.549 19.056 -12.853 1.00 38.16 126 THR A O 1
ATOM 988 N N . ALA A 1 127 ? -5.709 19.858 -14.949 1.00 47.38 127 ALA A N 1
ATOM 989 C CA . ALA A 1 127 ? -4.279 20.025 -15.142 1.00 47.38 127 ALA A CA 1
ATOM 990 C C . ALA A 1 127 ? -3.782 21.040 -14.094 1.00 47.38 127 ALA A C 1
ATOM 992 O O . ALA A 1 127 ? -4.498 22.013 -13.828 1.00 47.38 127 ALA A O 1
ATOM 993 N N . PRO A 1 128 ? -2.613 20.834 -13.463 1.00 45.97 128 PRO A N 1
ATOM 994 C CA . PRO A 1 128 ? -2.055 21.861 -12.596 1.00 45.97 128 PRO A CA 1
ATOM 995 C C . PRO A 1 128 ? -1.939 23.165 -13.403 1.00 45.97 128 PRO A C 1
ATOM 997 O O . PRO A 1 128 ? -1.554 23.105 -14.577 1.00 45.97 128 PRO A O 1
ATOM 1000 N N . PRO A 1 129 ? -2.306 24.330 -12.834 1.00 43.78 129 PRO A N 1
ATOM 1001 C CA . PRO A 1 129 ? -2.161 25.592 -13.540 1.00 43.78 129 PRO A CA 1
ATOM 1002 C C . PRO A 1 129 ? -0.700 25.737 -13.966 1.00 43.78 129 PRO A C 1
ATOM 1004 O O . PRO A 1 129 ? 0.213 25.578 -13.154 1.00 43.78 129 PRO A O 1
ATOM 1007 N N . SER A 1 130 ? -0.481 25.983 -15.258 1.00 45.44 130 SER A N 1
ATOM 1008 C CA . SER A 1 130 ? 0.844 26.302 -15.780 1.00 45.44 130 SER A CA 1
ATOM 1009 C C . SER A 1 130 ? 1.411 27.471 -14.968 1.00 45.44 130 SER A C 1
ATOM 1011 O O . SER A 1 130 ? 0.677 28.442 -14.754 1.00 45.44 130 SER A O 1
ATOM 1013 N N . PRO A 1 131 ? 2.669 27.411 -14.493 1.00 51.59 131 PRO A N 1
ATOM 1014 C CA . PRO A 1 131 ? 3.260 28.539 -13.792 1.00 51.59 131 PRO A CA 1
ATOM 1015 C C . PRO A 1 131 ? 3.257 29.739 -14.743 1.00 51.59 131 PRO A C 1
ATOM 1017 O O . PRO A 1 131 ? 3.880 29.699 -15.806 1.00 51.59 131 PRO A O 1
ATOM 1020 N N . GLN A 1 132 ? 2.483 30.770 -14.393 1.00 47.78 132 GLN A N 1
ATOM 1021 C CA . GLN A 1 132 ? 2.531 32.048 -15.093 1.00 47.78 132 GLN A CA 1
ATOM 1022 C C . GLN A 1 132 ? 3.946 32.609 -14.938 1.00 4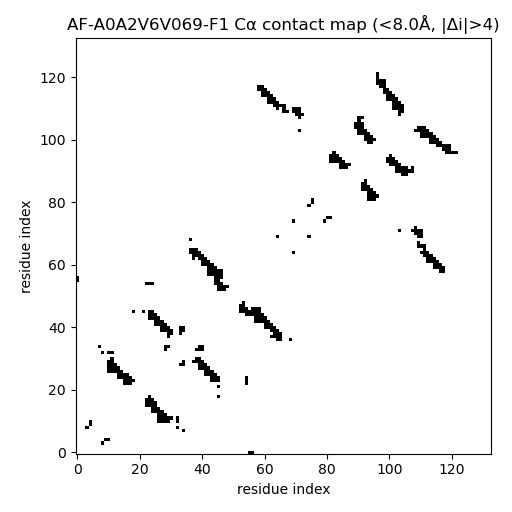7.78 132 GLN A C 1
ATOM 1024 O O . GLN A 1 132 ? 4.516 32.587 -13.846 1.00 47.78 132 GLN A O 1
ATOM 1029 N N . ARG A 1 133 ? 4.512 32.997 -16.078 1.00 47.75 133 ARG A N 1
ATOM 1030 C CA . ARG A 1 133 ? 5.879 33.481 -16.244 1.00 47.75 133 ARG A CA 1
ATOM 1031 C C . ARG A 1 133 ? 5.969 34.967 -15.927 1.00 47.75 133 ARG A C 1
ATOM 1033 O O . ARG A 1 133 ? 4.986 35.674 -16.241 1.00 47.75 133 ARG A O 1
#

Foldseek 3Di:
DVVCCVVQNAAPDWAWDADPNDIEIKGKQADPSHDVQFRIKIFTAWDQDPVGIDRHHTAKMKTQGDWPPDWPVNCCVPPNAAPDWDDDVQWIWGHHQQAWIFTDHNVRTTTRMIMGHHRDPDDPDDDDPDPDD

Mean predicted aligned error: 6.58 Å

Solvent-accessible surface area (backbone atoms only — not comparable to full-atom values): 7434 Å² total; per-residue (Å²): 83,69,68,58,36,74,74,67,45,76,56,71,41,79,44,82,44,78,55,99,89,38,78,28,43,34,35,31,20,34,72,95,53,24,55,90,64,36,51,32,35,39,41,32,33,42,36,80,48,99,94,44,77,38,54,60,41,75,40,33,38,34,41,25,43,36,87,78,70,40,34,48,66,57,49,36,74,72,70,43,81,59,80,40,73,52,72,58,90,71,24,30,36,38,34,34,52,78,18,40,39,34,35,22,36,75,85,51,45,38,39,51,34,40,38,39,41,63,64,46,88,70,77,88,73,77,75,78,79,74,82,84,129

Secondary structure (DSSP, 8-state):
-HHHHHHH-S-SEEEEEEETTEEEEEEEEEGGGSPTTEEEEEEEEEEEETTEEEEEEEEEEEEEEPTTSSBHHHHHHHH-S-SEEEEETTEEEEEETTTEEEEEPTTS-BEEEEEE-SPP---S--PPPP---

Radius of gyration: 16.69 Å; Cα contacts (8 Å, |Δi|>4): 254; chains: 1; bounding box: 38×49×36 Å

Sequence (133 aa):
MAEIRARFGAPTKATPVKVEGFDTTEWVYEGAQALVGMVRVTLEFGLKAPSGYNKDVVRTFTLEPKRGIYNRKLVLDGWGPPDRAGKQADNEFFLYRAGLLVYFDKDGEIALSMTFTPPQPLSDGTAPPSPQR